Protein AF-A0AAX3P852-F1 (afdb_monomer_lite)

pLDDT: mean 93.43, std 6.22, range [56.22, 97.06]

Secondary structure (DSSP, 8-state):
---EEEEEETTEEEEEETTEEEEEGGG-EEEE-SSEEEEEETTEEEEEEHHHHHHHHHHTT----

Radius of gyration: 10.72 Å; chains: 1; bounding box: 24×24×25 Å

Organism: Aeromonas hydrophila (NCBI:txid644)

Sequence (65 aa):
MDEFELKEHKDSLWLFENGQPVVDMDDMRVLDFGSYFSVEGGLYNAHLPAVPWRQRFIDAGIDFD

Foldseek 3Di:
DWDWDWDDDPNAIFIDTNNHGDDGLVQWAWECPPQWIWIGHDPDTDIGGCVPVVVVCVVVVRDHD

Structure (mmCIF, N/CA/C/O backbone):
data_AF-A0AAX3P852-F1
#
_entry.id   AF-A0AAX3P852-F1
#
loop_
_atom_site.group_PDB
_atom_site.id
_atom_site.type_symbol
_atom_site.label_atom_id
_atom_site.label_alt_id
_atom_site.label_comp_id
_atom_site.label_asym_id
_atom_site.label_entity_id
_atom_site.label_seq_id
_atom_site.pdbx_PDB_ins_code
_atom_site.Cartn_x
_atom_site.Cartn_y
_atom_site.Cartn_z
_atom_site.occupancy
_atom_site.B_iso_or_equiv
_atom_site.auth_seq_id
_atom_site.auth_comp_id
_atom_site.auth_asym_id
_atom_site.auth_atom_id
_atom_site.pdbx_PDB_model_num
ATOM 1 N N . MET A 1 1 ? 9.266 15.024 -0.060 1.00 56.22 1 MET A N 1
ATOM 2 C CA . MET A 1 1 ? 9.399 13.576 -0.283 1.00 56.22 1 MET A CA 1
ATOM 3 C C . MET A 1 1 ? 8.248 13.006 0.498 1.00 56.22 1 MET A C 1
ATOM 5 O O . MET A 1 1 ? 8.269 13.162 1.712 1.00 56.22 1 MET A O 1
ATOM 9 N N . ASP A 1 2 ? 7.206 12.551 -0.186 1.00 68.12 2 ASP A N 1
ATOM 10 C CA . ASP A 1 2 ? 6.028 12.024 0.494 1.00 68.12 2 ASP A CA 1
ATOM 11 C C . ASP A 1 2 ? 6.426 10.739 1.214 1.00 68.12 2 ASP A C 1
ATOM 13 O O . ASP A 1 2 ? 7.063 9.849 0.638 1.00 68.12 2 ASP A O 1
ATOM 17 N N . GLU A 1 3 ? 6.177 10.710 2.518 1.00 89.31 3 GLU A N 1
ATOM 18 C CA . GLU A 1 3 ? 6.522 9.568 3.350 1.00 89.31 3 GLU A CA 1
ATOM 19 C C . GLU A 1 3 ? 5.368 8.576 3.308 1.00 89.31 3 GLU A C 1
ATOM 21 O O . GLU A 1 3 ? 4.278 8.849 3.815 1.00 89.31 3 GLU A O 1
ATOM 26 N N . PHE A 1 4 ? 5.621 7.432 2.678 1.00 94.31 4 PHE A N 1
ATOM 27 C CA . PHE A 1 4 ? 4.649 6.360 2.545 1.00 94.31 4 PHE A CA 1
ATOM 28 C C . PHE A 1 4 ? 4.914 5.231 3.542 1.00 94.31 4 PHE A C 1
ATOM 30 O O . PHE A 1 4 ? 6.065 4.826 3.760 1.00 94.31 4 PHE A O 1
ATOM 37 N N . GLU A 1 5 ? 3.843 4.661 4.084 1.00 95.62 5 GLU A N 1
ATOM 38 C CA . GLU A 1 5 ? 3.907 3.584 5.074 1.00 95.62 5 GLU A CA 1
ATOM 39 C C . GLU A 1 5 ? 2.697 2.647 4.974 1.00 95.62 5 GLU A C 1
ATOM 41 O O . GLU A 1 5 ? 1.606 3.089 4.632 1.00 95.62 5 GLU A O 1
ATOM 46 N N . LEU A 1 6 ? 2.881 1.360 5.287 1.00 95.50 6 LEU A N 1
ATOM 47 C CA . LEU A 1 6 ? 1.783 0.406 5.473 1.00 95.50 6 LEU A CA 1
ATOM 48 C C . LEU A 1 6 ? 1.484 0.280 6.965 1.00 95.50 6 LEU A C 1
ATOM 50 O O . LEU A 1 6 ? 2.390 -0.012 7.747 1.00 95.50 6 LEU A O 1
ATOM 54 N N . LYS A 1 7 ? 0.230 0.497 7.356 1.00 96.19 7 LYS A N 1
ATOM 55 C CA . LYS A 1 7 ? -0.218 0.463 8.755 1.00 96.19 7 LYS A CA 1
ATOM 56 C C . LYS A 1 7 ? -1.619 -0.118 8.855 1.00 96.19 7 LYS A C 1
ATOM 58 O O . LYS A 1 7 ? -2.463 0.151 8.006 1.00 96.19 7 LYS A O 1
ATOM 63 N N . GLU A 1 8 ? -1.882 -0.857 9.927 1.00 96.25 8 GLU A N 1
ATOM 64 C CA . GLU A 1 8 ? -3.246 -1.261 10.268 1.00 96.25 8 GLU A CA 1
ATOM 65 C C . GLU A 1 8 ? -4.091 -0.026 10.619 1.00 96.25 8 GLU A C 1
ATOM 67 O O . GLU A 1 8 ? -3.692 0.832 11.415 1.00 96.25 8 GLU A O 1
ATOM 72 N N . HIS A 1 9 ? -5.271 0.073 10.016 1.00 96.12 9 HIS A N 1
ATOM 73 C CA . HIS A 1 9 ? -6.250 1.119 10.258 1.00 96.12 9 HIS A CA 1
ATOM 74 C C . HIS A 1 9 ? -7.657 0.556 10.046 1.00 96.12 9 HIS A C 1
ATOM 76 O O . HIS A 1 9 ? -7.942 -0.016 9.003 1.00 96.12 9 HIS A O 1
ATOM 82 N N . LYS A 1 10 ? -8.553 0.739 11.027 1.00 92.69 10 LYS A N 1
ATOM 83 C CA . LYS A 1 10 ? -9.943 0.233 10.975 1.00 92.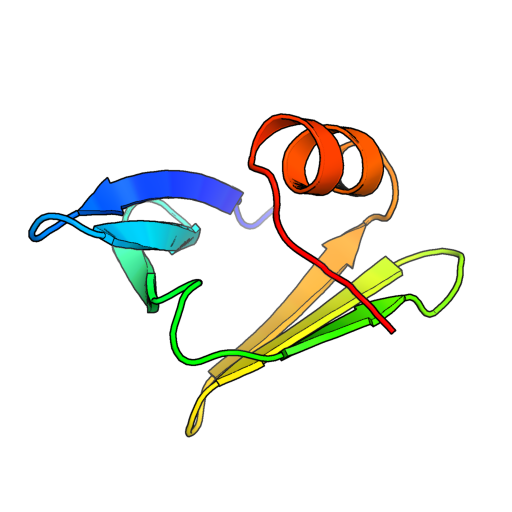69 10 LYS A CA 1
ATOM 84 C C . LYS A 1 10 ? -10.038 -1.267 10.646 1.00 92.69 10 LYS A C 1
ATOM 86 O O . LYS A 1 10 ? -10.853 -1.659 9.822 1.00 92.69 10 LYS A O 1
ATOM 91 N N . ASP A 1 11 ? -9.208 -2.076 11.302 1.00 93.44 11 ASP A N 1
ATOM 92 C CA . ASP A 1 11 ? -9.177 -3.539 11.153 1.00 93.44 11 ASP A CA 1
ATOM 93 C C . ASP A 1 11 ? -8.747 -4.059 9.759 1.00 93.44 11 ASP A C 1
ATOM 95 O O . ASP A 1 11 ? -8.850 -5.257 9.512 1.00 93.44 11 ASP A O 1
ATOM 99 N N . SER A 1 12 ? -8.200 -3.193 8.894 1.00 94.12 12 SER A N 1
ATOM 100 C CA . SER A 1 12 ? -7.593 -3.550 7.598 1.00 94.12 12 SER A CA 1
ATOM 101 C C . SER A 1 12 ? -6.211 -2.910 7.435 1.00 94.12 12 SER A C 1
ATOM 103 O O . SER A 1 12 ? -5.833 -1.997 8.178 1.00 94.12 12 SER A O 1
ATOM 105 N N . LEU A 1 13 ? -5.420 -3.382 6.469 1.00 95.88 13 LEU A N 1
ATOM 106 C CA . LEU A 1 13 ? -4.124 -2.786 6.140 1.00 95.88 13 LEU A CA 1
ATOM 107 C C . LEU A 1 13 ? -4.322 -1.602 5.191 1.00 95.88 13 LEU A C 1
ATOM 109 O O . LEU A 1 13 ? -4.967 -1.733 4.161 1.00 95.88 13 LEU A O 1
ATOM 113 N N . TRP A 1 14 ? -3.749 -0.448 5.516 1.00 96.44 14 TRP A N 1
ATOM 114 C CA . TRP A 1 14 ? -3.887 0.770 4.719 1.00 96.44 14 TRP A CA 1
ATOM 115 C C . TRP A 1 14 ? -2.523 1.306 4.298 1.00 96.44 14 TRP A C 1
ATOM 117 O O . TRP A 1 14 ? -1.545 1.233 5.052 1.00 96.44 14 TRP A O 1
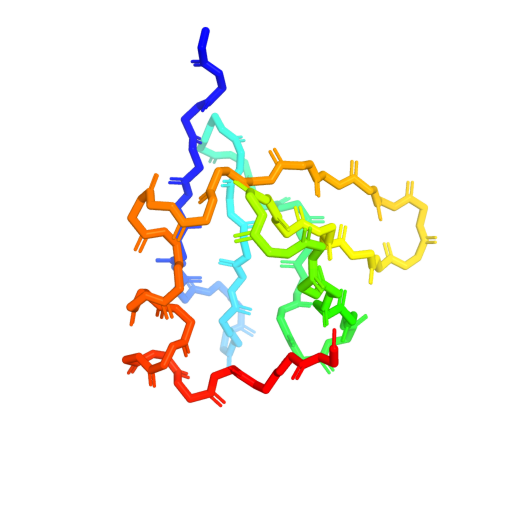ATOM 127 N N . LEU A 1 15 ? -2.474 1.913 3.113 1.00 95.44 15 LEU A N 1
ATOM 128 C CA . LEU A 1 15 ? -1.387 2.808 2.743 1.00 95.44 15 LEU A CA 1
ATOM 129 C C . LEU A 1 15 ? -1.629 4.165 3.402 1.00 95.44 15 LEU A C 1
ATOM 131 O O . LEU A 1 15 ? -2.731 4.719 3.365 1.00 95.44 15 LEU A O 1
ATOM 135 N N . PHE A 1 16 ? -0.572 4.701 3.994 1.00 95.62 16 PHE A N 1
ATOM 136 C CA . PHE A 1 16 ? -0.517 6.043 4.536 1.00 95.62 16 PHE A CA 1
ATOM 137 C C . PHE A 1 16 ? 0.422 6.889 3.692 1.00 95.62 16 PHE A C 1
ATOM 139 O O . PHE A 1 16 ? 1.485 6.422 3.290 1.00 95.62 16 PHE A O 1
ATOM 146 N N . GLU A 1 17 ? 0.052 8.147 3.493 1.00 94.00 17 GLU A N 1
ATOM 147 C CA . GLU A 1 17 ? 0.872 9.169 2.853 1.00 94.00 17 GLU A CA 1
ATOM 148 C C . GLU A 1 17 ? 0.959 10.364 3.799 1.00 94.00 17 GLU A C 1
ATOM 150 O O . GLU A 1 17 ? -0.058 10.920 4.221 1.00 94.00 17 GLU A O 1
ATOM 155 N N . ASN A 1 18 ? 2.177 10.732 4.199 1.00 93.94 18 ASN A N 1
ATOM 156 C CA . ASN A 1 18 ? 2.428 11.828 5.138 1.00 93.94 18 ASN A CA 1
ATOM 157 C C . ASN A 1 18 ? 1.609 11.699 6.444 1.00 93.94 18 ASN A C 1
ATOM 159 O O . ASN A 1 18 ? 1.101 12.678 6.997 1.00 93.94 18 ASN A O 1
ATOM 163 N N . GLY A 1 19 ? 1.452 10.462 6.931 1.00 93.56 19 GLY A N 1
ATOM 164 C CA . GLY A 1 19 ? 0.720 10.139 8.159 1.00 93.56 19 GLY A CA 1
ATOM 165 C C . GLY A 1 19 ? -0.808 10.162 8.042 1.00 93.56 19 GLY A C 1
ATOM 166 O O . GLY A 1 19 ? -1.480 9.974 9.057 1.00 93.56 19 GLY A O 1
ATOM 167 N N . GLN A 1 20 ? -1.370 10.362 6.848 1.00 93.88 20 GLN A N 1
ATOM 168 C CA . GLN A 1 20 ? -2.807 10.246 6.594 1.00 93.88 20 GLN A CA 1
ATOM 169 C C . GLN A 1 20 ? -3.130 8.911 5.911 1.00 93.88 20 GLN A C 1
ATOM 171 O O . GLN A 1 20 ? -2.414 8.544 4.981 1.00 93.88 20 GLN A O 1
ATOM 176 N N . PRO A 1 21 ? -4.188 8.192 6.329 1.00 94.25 21 PRO A N 1
ATOM 177 C CA . PRO A 1 21 ? -4.643 7.003 5.617 1.00 94.25 21 PRO A CA 1
ATOM 178 C C . PRO A 1 21 ? -5.231 7.421 4.265 1.00 94.25 21 PRO A C 1
ATOM 180 O O . PRO A 1 21 ? -6.115 8.279 4.219 1.00 94.25 21 PRO A O 1
ATOM 183 N N . VAL A 1 22 ? -4.741 6.829 3.178 1.00 93.31 22 VAL A N 1
ATOM 184 C CA . VAL A 1 22 ? -5.112 7.229 1.810 1.00 93.31 22 VAL A CA 1
ATOM 185 C C . VAL A 1 22 ? -5.882 6.157 1.057 1.00 93.31 22 VAL A C 1
ATOM 187 O O . VAL A 1 22 ? -6.850 6.489 0.375 1.00 93.31 22 VAL A O 1
ATOM 190 N N . VAL A 1 23 ? -5.510 4.885 1.206 1.00 94.12 23 VAL A N 1
ATOM 191 C CA . VAL A 1 23 ? -6.207 3.782 0.539 1.00 94.12 23 VAL A CA 1
ATOM 192 C C . VAL A 1 23 ? -6.152 2.507 1.376 1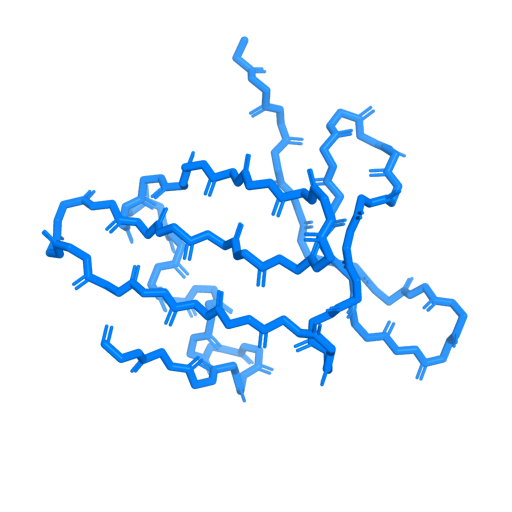.00 94.12 23 VAL A C 1
ATOM 194 O O . VAL A 1 23 ? -5.141 2.227 2.025 1.00 94.12 23 VAL A O 1
ATOM 197 N N . ASP A 1 24 ? -7.260 1.770 1.370 1.00 94.88 24 ASP A N 1
ATOM 198 C CA . ASP A 1 24 ? -7.353 0.421 1.920 1.00 94.88 24 ASP A CA 1
ATOM 199 C C . ASP A 1 24 ? -6.686 -0.562 0.952 1.00 94.88 24 ASP A C 1
ATOM 201 O O . ASP A 1 24 ? -6.995 -0.564 -0.243 1.00 94.88 24 ASP A O 1
ATOM 205 N N . MET A 1 25 ? -5.756 -1.376 1.448 1.00 94.75 25 MET A N 1
ATOM 206 C CA . MET A 1 25 ? -5.022 -2.321 0.611 1.00 94.75 25 MET A CA 1
ATOM 207 C C . MET A 1 25 ? -5.889 -3.503 0.157 1.00 94.75 25 MET A C 1
ATOM 209 O O . MET A 1 25 ? -5.529 -4.159 -0.815 1.00 94.75 25 MET A O 1
ATOM 213 N N . ASP A 1 26 ? -7.044 -3.738 0.785 1.00 92.06 26 ASP A N 1
ATOM 214 C CA . ASP A 1 26 ? -7.994 -4.766 0.343 1.00 92.06 26 ASP A CA 1
ATOM 215 C C . ASP A 1 26 ? -8.885 -4.297 -0.833 1.00 92.06 26 ASP A C 1
ATOM 217 O O . ASP A 1 26 ? -9.462 -5.128 -1.534 1.00 92.06 26 ASP A O 1
ATOM 221 N N . ASP A 1 27 ? -8.999 -2.981 -1.076 1.00 90.94 27 ASP A N 1
ATOM 222 C CA . ASP A 1 27 ? -9.882 -2.368 -2.098 1.00 90.94 27 ASP A CA 1
ATOM 223 C C . ASP A 1 27 ? -9.097 -1.617 -3.195 1.00 90.94 27 ASP A C 1
ATOM 225 O O . ASP A 1 27 ? -9.572 -0.659 -3.812 1.00 90.94 27 ASP A O 1
ATOM 229 N N . MET A 1 28 ? -7.850 -2.027 -3.429 1.00 92.69 28 MET A N 1
ATOM 230 C CA . MET A 1 28 ? -6.956 -1.405 -4.407 1.00 92.69 28 MET A CA 1
ATOM 231 C C . MET A 1 28 ? -6.304 -2.429 -5.330 1.00 92.69 28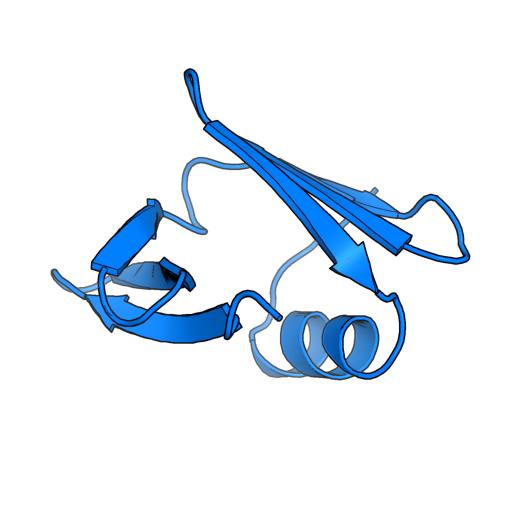 MET A C 1
ATOM 233 O O . MET A 1 28 ? -6.367 -3.640 -5.121 1.00 92.69 28 MET A O 1
ATOM 237 N N . ARG A 1 29 ? -5.647 -1.915 -6.369 1.00 95.00 29 ARG A N 1
ATOM 238 C CA . ARG A 1 29 ? -4.759 -2.677 -7.241 1.00 95.00 29 ARG A CA 1
ATOM 239 C C . ARG A 1 29 ? -3.347 -2.110 -7.184 1.00 95.00 29 ARG A C 1
ATOM 241 O O . ARG A 1 29 ? -3.161 -0.898 -7.295 1.00 95.00 29 ARG A O 1
ATOM 248 N N . VAL A 1 30 ? -2.357 -2.994 -7.084 1.00 96.88 30 VAL A N 1
ATOM 249 C CA . VAL A 1 30 ? -0.941 -2.649 -7.255 1.00 96.88 30 VAL A CA 1
ATOM 250 C C . VAL A 1 30 ? -0.467 -3.139 -8.617 1.00 96.88 30 VAL A C 1
ATOM 252 O O . VAL A 1 30 ? -0.601 -4.317 -8.938 1.00 96.88 30 VAL A O 1
ATOM 255 N N . LEU A 1 31 ? 0.102 -2.237 -9.410 1.00 97.06 31 LEU A N 1
ATOM 256 C CA . LEU A 1 31 ? 0.681 -2.529 -10.722 1.00 97.06 31 LEU A CA 1
ATOM 257 C C . LEU A 1 31 ? 2.202 -2.363 -10.665 1.00 97.06 31 LEU A C 1
ATOM 259 O O . LEU A 1 31 ? 2.674 -1.286 -10.298 1.00 97.06 31 LEU A O 1
ATOM 263 N N . ASP A 1 32 ? 2.968 -3.385 -11.039 1.00 96.94 32 ASP A N 1
ATOM 264 C CA . ASP A 1 32 ? 4.431 -3.386 -11.108 1.00 96.94 32 ASP A CA 1
ATOM 265 C C . ASP A 1 32 ? 4.921 -2.961 -12.502 1.00 96.94 32 ASP A C 1
ATOM 267 O O . ASP A 1 32 ? 4.882 -3.708 -13.479 1.00 96.94 32 ASP A O 1
ATOM 271 N N . PHE A 1 33 ? 5.482 -1.756 -12.604 1.00 96.69 33 PHE A N 1
ATOM 272 C CA . PHE A 1 33 ? 6.116 -1.258 -13.831 1.00 96.69 33 PHE A CA 1
ATOM 273 C C . PHE A 1 33 ? 7.629 -1.544 -13.880 1.00 96.69 33 PHE A C 1
ATOM 275 O O . PHE A 1 33 ? 8.381 -0.933 -14.644 1.00 96.69 33 PHE A O 1
ATOM 282 N N . GLY A 1 34 ? 8.116 -2.448 -13.033 1.00 95.69 34 GLY A N 1
ATOM 283 C CA . GLY A 1 34 ? 9.511 -2.848 -12.893 1.00 95.69 34 GLY A CA 1
ATOM 284 C C . GLY A 1 34 ? 10.310 -1.905 -11.995 1.00 95.69 34 GLY A C 1
ATOM 285 O O . GLY A 1 34 ? 10.929 -2.354 -11.023 1.00 95.69 34 GLY A O 1
ATOM 286 N N . SER A 1 35 ? 10.302 -0.604 -12.303 1.00 95.69 35 SER A N 1
ATOM 287 C CA . SER A 1 35 ? 11.044 0.430 -11.559 1.00 95.69 35 SER A CA 1
ATOM 288 C C . SER A 1 35 ? 10.217 1.148 -10.487 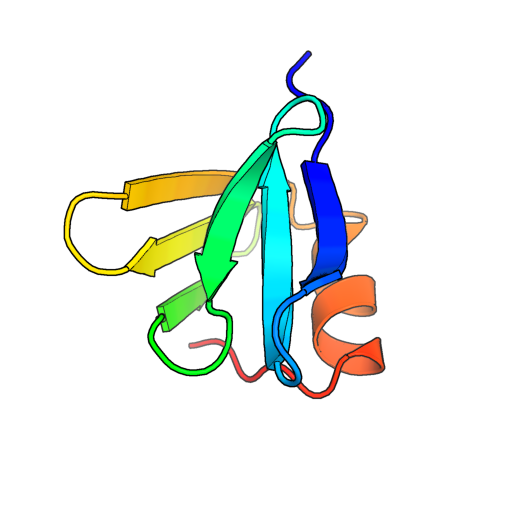1.00 95.69 35 SER A C 1
ATOM 290 O O . SER A 1 35 ? 10.786 1.697 -9.538 1.00 95.69 35 SER A O 1
ATOM 292 N N . TYR A 1 36 ? 8.892 1.109 -10.596 1.00 96.50 36 TYR A N 1
ATOM 293 C CA . TYR A 1 36 ? 7.948 1.670 -9.635 1.00 96.50 36 TYR A CA 1
ATOM 294 C C . TYR A 1 36 ? 6.651 0.857 -9.633 1.00 96.50 36 TYR A C 1
ATOM 296 O O . TYR A 1 36 ? 6.383 0.109 -10.571 1.00 96.50 36 TYR A O 1
ATOM 304 N N . PHE A 1 37 ? 5.856 1.043 -8.588 1.00 96.94 37 PHE A N 1
ATOM 305 C CA . PHE A 1 37 ? 4.495 0.549 -8.483 1.00 96.94 37 PHE A CA 1
ATOM 306 C C . PHE A 1 37 ? 3.493 1.690 -8.641 1.00 96.94 37 PHE A C 1
ATOM 308 O O . PHE A 1 37 ? 3.745 2.786 -8.133 1.00 96.94 37 PHE A O 1
ATOM 315 N N . SER A 1 38 ? 2.364 1.424 -9.295 1.00 96.44 38 SER A N 1
ATOM 316 C CA . SER A 1 38 ? 1.157 2.254 -9.190 1.00 96.44 38 SER A CA 1
ATOM 317 C C . SER A 1 38 ? 0.204 1.591 -8.201 1.00 96.44 38 SER A C 1
ATOM 319 O O . SER A 1 38 ? -0.131 0.423 -8.383 1.00 96.44 38 SER A O 1
ATOM 321 N N . VAL A 1 39 ? -0.195 2.303 -7.148 1.00 95.62 39 VAL A N 1
ATOM 322 C CA . VAL A 1 39 ? -1.261 1.881 -6.228 1.00 95.62 39 VAL A CA 1
ATOM 323 C C . VAL A 1 39 ? -2.515 2.654 -6.597 1.00 95.62 39 VAL A C 1
ATOM 325 O O . VAL A 1 39 ? -2.522 3.881 -6.501 1.00 95.62 39 VAL A O 1
ATOM 328 N N . GLU A 1 40 ? -3.556 1.946 -7.022 1.00 94.62 40 GLU A N 1
ATOM 329 C CA . GLU A 1 40 ? -4.775 2.533 -7.578 1.00 94.62 40 GLU A CA 1
ATOM 330 C C . GLU A 1 40 ? -6.010 2.027 -6.828 1.00 94.62 40 GLU A C 1
ATOM 332 O O . GLU A 1 40 ? -6.259 0.825 -6.773 1.00 94.62 40 GLU A O 1
ATOM 337 N N . GLY A 1 41 ? -6.805 2.943 -6.270 1.00 88.88 41 GLY A N 1
ATOM 338 C CA . GLY A 1 41 ? -8.040 2.620 -5.550 1.00 88.88 41 GLY A CA 1
ATOM 339 C C . GLY A 1 41 ? -9.021 3.790 -5.568 1.00 88.88 41 GLY A C 1
ATOM 340 O O . GLY A 1 41 ? -8.711 4.891 -5.111 1.00 88.88 41 GLY A O 1
ATOM 341 N N . GLY A 1 42 ? -10.217 3.585 -6.124 1.00 84.31 42 GLY A N 1
ATOM 342 C CA . GLY A 1 42 ? -11.223 4.642 -6.273 1.00 84.31 42 GLY A CA 1
ATOM 343 C C . GLY A 1 42 ? -10.722 5.843 -7.093 1.00 84.31 42 GLY A C 1
ATOM 344 O O . GLY A 1 42 ? -10.554 5.744 -8.305 1.00 84.31 42 GLY A O 1
ATOM 345 N N . LEU A 1 43 ? -10.528 6.993 -6.433 1.00 84.62 43 LEU A N 1
ATOM 346 C CA . LEU A 1 43 ? -9.968 8.225 -7.023 1.00 84.62 43 LEU A CA 1
ATOM 347 C C . LEU A 1 43 ? -8.498 8.465 -6.634 1.00 84.62 43 LEU A C 1
ATOM 349 O O . LEU A 1 43 ? -7.948 9.518 -6.954 1.00 84.62 43 LEU A O 1
ATOM 353 N N . TYR A 1 44 ? -7.883 7.528 -5.911 1.00 88.88 44 TYR A N 1
ATOM 354 C CA . TYR A 1 44 ? -6.505 7.617 -5.451 1.00 88.88 44 TYR A CA 1
ATOM 355 C C . TYR A 1 44 ? -5.566 6.875 -6.401 1.00 88.88 44 TYR A C 1
ATOM 357 O O . TYR A 1 44 ? -5.826 5.729 -6.774 1.00 88.88 44 TYR A O 1
ATOM 365 N N . ASN A 1 45 ? -4.460 7.526 -6.759 1.00 91.88 45 ASN A N 1
ATOM 366 C CA . ASN A 1 45 ? -3.358 6.925 -7.493 1.00 91.88 45 ASN A CA 1
ATOM 367 C C . ASN A 1 45 ? -2.025 7.435 -6.926 1.00 91.88 45 ASN A C 1
ATOM 369 O O . ASN A 1 45 ? -1.791 8.644 -6.872 1.00 91.88 45 ASN A O 1
ATOM 373 N N . ALA A 1 46 ? -1.139 6.525 -6.534 1.00 93.00 46 ALA A N 1
ATOM 374 C CA . ALA A 1 46 ? 0.186 6.871 -6.028 1.00 93.00 46 ALA A CA 1
ATOM 375 C C . ALA A 1 46 ? 1.280 6.043 -6.684 1.00 93.00 46 ALA A C 1
ATOM 377 O O . ALA A 1 46 ? 1.104 4.862 -6.972 1.00 93.00 46 ALA A O 1
ATOM 378 N N . HIS A 1 47 ? 2.435 6.679 -6.880 1.00 95.06 47 HIS A N 1
ATOM 379 C CA . HIS A 1 47 ? 3.613 6.030 -7.434 1.00 95.06 47 HIS A CA 1
ATOM 380 C C . HIS A 1 47 ? 4.635 5.775 -6.334 1.00 95.06 47 HIS A C 1
ATOM 382 O O . HIS A 1 47 ? 5.155 6.711 -5.726 1.00 95.06 47 HIS A O 1
ATOM 388 N N . LEU A 1 48 ? 4.956 4.504 -6.115 1.00 95.00 48 LEU A N 1
ATOM 389 C CA . LEU A 1 48 ? 5.920 4.075 -5.108 1.00 95.00 48 LEU A CA 1
ATOM 390 C C . LEU A 1 48 ? 7.159 3.498 -5.793 1.00 95.00 48 LEU A C 1
ATOM 392 O O . LEU A 1 48 ? 7.027 2.713 -6.729 1.00 95.00 48 LEU A O 1
ATOM 396 N N . PRO A 1 49 ? 8.383 3.842 -5.367 1.00 95.38 49 PRO A N 1
ATOM 397 C CA . PRO A 1 49 ? 9.577 3.266 -5.972 1.00 95.38 49 PRO A CA 1
ATOM 398 C C . PRO A 1 49 ? 9.633 1.762 -5.690 1.00 95.38 49 PRO A C 1
ATOM 400 O O . PRO A 1 49 ? 9.393 1.340 -4.559 1.00 95.38 49 PRO A O 1
ATOM 403 N N . ALA A 1 50 ? 10.016 0.947 -6.680 1.00 95.88 50 ALA A N 1
ATOM 404 C CA . ALA A 1 50 ? 10.034 -0.510 -6.512 1.00 95.88 50 ALA A CA 1
ATOM 405 C C . ALA A 1 50 ? 10.942 -0.961 -5.354 1.00 95.88 50 ALA A C 1
ATOM 407 O O . ALA A 1 50 ? 10.686 -1.972 -4.703 1.00 95.88 50 ALA A O 1
ATOM 408 N N . VAL A 1 51 ? 11.978 -0.174 -5.050 1.00 95.00 51 VAL A N 1
ATOM 409 C CA . VAL A 1 51 ? 12.791 -0.313 -3.841 1.00 95.00 51 VAL A CA 1
ATOM 410 C C . VAL A 1 51 ? 12.451 0.839 -2.885 1.00 95.00 51 VAL A C 1
ATOM 412 O O . VAL A 1 51 ? 12.581 1.995 -3.287 1.00 95.00 51 VAL A O 1
ATOM 415 N N . PRO A 1 52 ? 12.052 0.573 -1.625 1.00 94.19 52 PRO A N 1
ATOM 416 C CA . PRO A 1 52 ? 11.982 -0.737 -0.963 1.00 94.19 52 PRO A CA 1
ATOM 417 C C . PRO A 1 52 ? 10.632 -1.468 -1.114 1.00 94.19 52 PRO A C 1
ATOM 419 O O . PRO A 1 52 ? 10.445 -2.520 -0.505 1.00 94.19 52 PRO A O 1
ATOM 422 N N . TRP A 1 53 ? 9.673 -0.918 -1.862 1.00 96.12 53 TRP A N 1
ATOM 423 C CA . TRP A 1 53 ? 8.266 -1.321 -1.759 1.00 96.12 53 TRP A CA 1
ATOM 424 C C . TRP A 1 53 ? 7.946 -2.738 -2.206 1.00 96.12 53 TRP A C 1
ATOM 426 O O . TRP A 1 53 ? 7.056 -3.343 -1.622 1.00 96.12 53 TRP A O 1
ATOM 436 N N . ARG A 1 54 ? 8.706 -3.313 -3.140 1.00 96.81 54 ARG A N 1
ATOM 437 C CA . ARG A 1 54 ? 8.476 -4.694 -3.580 1.00 96.81 54 ARG A CA 1
ATOM 438 C C . ARG A 1 54 ? 8.551 -5.669 -2.410 1.00 96.81 54 ARG A C 1
ATOM 440 O O . ARG A 1 54 ? 7.656 -6.483 -2.235 1.00 96.81 54 ARG A O 1
ATOM 447 N N . GLN A 1 55 ? 9.589 -5.548 -1.579 1.00 96.56 55 GLN A N 1
ATOM 448 C CA . GLN A 1 55 ? 9.720 -6.411 -0.406 1.00 96.56 55 GLN A CA 1
ATOM 449 C C . GLN A 1 55 ? 8.624 -6.116 0.620 1.00 96.56 55 GLN A C 1
ATOM 451 O O . GLN A 1 55 ? 8.074 -7.046 1.189 1.00 96.56 55 GLN A O 1
ATOM 456 N N . ARG A 1 56 ? 8.251 -4.843 0.805 1.00 96.06 56 ARG A N 1
ATOM 457 C CA . ARG A 1 56 ? 7.172 -4.463 1.731 1.00 96.06 56 ARG A CA 1
ATOM 458 C C . ARG A 1 56 ? 5.821 -5.055 1.330 1.00 96.06 56 ARG A C 1
ATOM 460 O O . ARG A 1 56 ? 5.097 -5.506 2.205 1.00 96.06 56 ARG A O 1
ATOM 467 N N . PHE A 1 57 ? 5.493 -5.071 0.038 1.00 96.69 57 PHE A N 1
ATOM 468 C CA . PHE A 1 57 ? 4.269 -5.699 -0.458 1.00 96.69 57 PHE A CA 1
ATOM 469 C C . PHE A 1 57 ? 4.298 -7.216 -0.284 1.00 96.69 57 PHE A C 1
ATOM 471 O O . PHE A 1 57 ? 3.335 -7.772 0.231 1.00 96.69 57 PHE A O 1
ATOM 478 N N . ILE A 1 58 ? 5.426 -7.868 -0.589 1.00 96.25 58 ILE A N 1
ATOM 479 C CA . ILE A 1 58 ? 5.607 -9.309 -0.345 1.00 96.25 58 ILE A CA 1
ATOM 480 C C . ILE A 1 58 ? 5.444 -9.645 1.145 1.00 96.25 58 ILE A C 1
ATOM 482 O O . ILE A 1 58 ? 4.704 -10.564 1.486 1.00 96.25 58 ILE A O 1
ATOM 486 N N . ASP A 1 59 ? 6.099 -8.895 2.035 1.00 96.38 59 ASP A N 1
ATOM 487 C CA . ASP A 1 59 ? 6.037 -9.114 3.486 1.00 96.38 59 ASP A CA 1
ATOM 488 C C . ASP A 1 59 ? 4.622 -8.886 4.042 1.00 96.38 59 ASP A C 1
ATOM 490 O O . ASP A 1 59 ? 4.223 -9.534 5.009 1.00 96.38 59 ASP A O 1
ATOM 494 N N . ALA A 1 60 ? 3.863 -7.981 3.420 1.00 95.12 60 ALA A N 1
ATOM 495 C CA . ALA A 1 60 ? 2.473 -7.691 3.751 1.00 95.12 60 ALA A CA 1
ATOM 496 C C . ALA A 1 60 ? 1.462 -8.647 3.089 1.00 95.12 60 ALA A C 1
ATOM 498 O O . ALA A 1 60 ? 0.270 -8.534 3.362 1.00 95.12 60 ALA A O 1
ATOM 499 N N . GLY A 1 61 ? 1.905 -9.572 2.229 1.00 95.75 61 GLY A N 1
ATOM 500 C CA . GLY A 1 61 ? 1.017 -10.472 1.487 1.00 95.75 61 GLY A CA 1
ATOM 501 C C . GLY A 1 61 ? 0.151 -9.767 0.437 1.00 95.75 61 GLY A C 1
ATOM 502 O O . GLY A 1 61 ? -0.929 -10.255 0.121 1.00 95.75 61 GLY A O 1
ATOM 503 N N . ILE A 1 62 ? 0.603 -8.620 -0.073 1.00 95.62 62 ILE A N 1
ATOM 504 C CA . ILE A 1 62 ? -0.080 -7.852 -1.115 1.00 95.62 62 ILE A CA 1
ATOM 505 C C . ILE A 1 62 ? 0.362 -8.362 -2.488 1.00 95.62 62 ILE A C 1
ATOM 507 O O . ILE A 1 62 ? 1.548 -8.302 -2.827 1.00 95.62 62 ILE A O 1
ATOM 511 N N . ASP A 1 63 ? -0.607 -8.803 -3.284 1.00 95.00 63 ASP A N 1
ATOM 512 C CA . ASP A 1 63 ? -0.396 -9.187 -4.677 1.00 95.00 63 ASP A CA 1
ATOM 513 C C . ASP A 1 63 ? -0.273 -7.952 -5.588 1.00 95.00 63 ASP A C 1
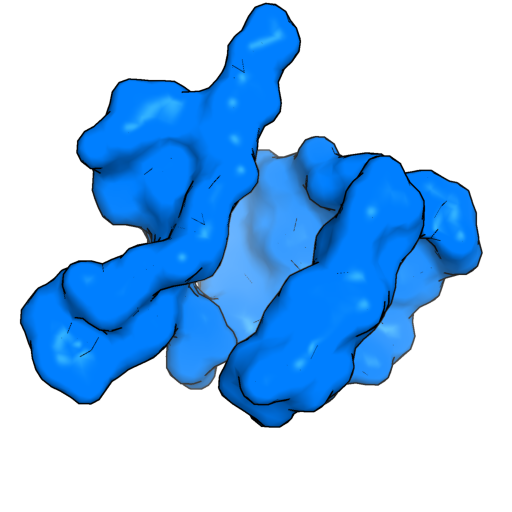ATOM 515 O O . ASP A 1 63 ? -0.881 -6.904 -5.350 1.00 95.00 63 ASP A O 1
ATOM 519 N N . PHE A 1 64 ? 0.521 -8.078 -6.651 1.00 94.94 64 PHE A N 1
ATOM 520 C CA . PHE A 1 64 ? 0.711 -7.047 -7.671 1.00 94.94 64 PHE A CA 1
ATOM 521 C C . PHE A 1 64 ? 0.848 -7.669 -9.065 1.00 94.94 64 PHE A C 1
ATOM 523 O O . PHE A 1 64 ? 1.382 -8.773 -9.199 1.00 94.94 64 PHE A O 1
ATOM 530 N N . ASP A 1 65 ? 0.368 -6.942 -10.078 1.00 91.94 65 ASP A N 1
ATOM 531 C CA . ASP A 1 65 ? 0.360 -7.347 -11.497 1.00 91.94 65 ASP A CA 1
ATOM 532 C C . ASP A 1 65 ? 1.486 -6.711 -12.316 1.00 91.94 65 ASP A C 1
ATOM 534 O O . ASP A 1 65 ? 1.671 -5.479 -12.187 1.00 91.94 65 ASP A O 1
#